Protein AF-A0A2H0HSU8-F1 (afdb_monomer_lite)

pLDDT: mean 84.28, std 11.68, range [56.97, 97.94]

Sequence (97 aa):
MDHSHKRAGRRFARGFTLVELMVVVAIVAILAGIALPSYQDSVRKSRRAQAKADLVEIAQGLERFHSVNNSYVDYALPFKISPRVGGATQYNLAAAN

Radius of gyration: 31.33 Å; chains: 1; bounding box: 92×32×68 Å

Foldseek 3Di:
DDDDDDPDDDDPPDDDDPVVVVVVVVVVVVVCVVVVVVVVVVVVVVQVVQVVVLVVVQVVQQVVVCVPPVDSPPDDRPDQFTPPDDDDGDDGDDDDD

Secondary structure (DSSP, 8-state):
-------------PPPPHHHHHHHHHHHHHHHHHHHHHHHHHHHHHHHHHHHHHHHHHHHHHHHHHHHHS--TT---S-SEESSSSSS--EE-----

Structure (mmCIF, N/CA/C/O backbone):
data_AF-A0A2H0HSU8-F1
#
_entry.id   AF-A0A2H0HSU8-F1
#
loop_
_atom_site.group_PDB
_atom_site.id
_atom_site.type_symbol
_atom_site.label_atom_id
_atom_site.label_alt_id
_atom_site.label_comp_id
_atom_site.label_asym_id
_atom_site.label_entity_id
_atom_site.label_seq_id
_atom_site.pdbx_PDB_ins_code
_atom_site.Cartn_x
_atom_site.Cartn_y
_atom_site.Cartn_z
_atom_site.occupancy
_atom_site.B_iso_or_equiv
_atom_site.auth_seq_id
_atom_site.auth_comp_id
_atom_site.auth_asym_id
_atom_site.auth_atom_id
_atom_site.pdbx_PDB_model_num
ATOM 1 N N . MET A 1 1 ? -66.497 23.360 36.043 1.00 57.84 1 MET A N 1
ATOM 2 C CA . MET A 1 1 ? -65.650 23.288 34.835 1.00 57.84 1 MET A CA 1
ATOM 3 C C . MET A 1 1 ? -64.324 22.693 35.277 1.00 57.84 1 MET A C 1
ATOM 5 O O . MET A 1 1 ? -63.612 23.343 36.026 1.00 57.84 1 MET A O 1
ATOM 9 N N . ASP A 1 2 ? -64.097 21.416 34.969 1.00 64.62 2 ASP A N 1
ATOM 10 C CA . ASP A 1 2 ? -62.949 20.624 35.432 1.00 64.62 2 ASP A CA 1
ATOM 11 C C . ASP A 1 2 ? -61.739 20.824 34.503 1.00 64.62 2 ASP A C 1
ATOM 13 O O . ASP A 1 2 ? -61.848 20.697 33.281 1.00 64.62 2 ASP A O 1
ATOM 17 N N . HIS A 1 3 ? -60.590 21.163 35.087 1.00 60.44 3 HIS A N 1
ATOM 18 C CA . HIS A 1 3 ? -59.319 21.306 34.389 1.00 60.44 3 HIS A CA 1
ATOM 19 C C . HIS A 1 3 ? -58.553 19.978 34.450 1.00 60.44 3 HIS A C 1
ATOM 21 O O . HIS A 1 3 ? -57.778 19.711 35.365 1.00 60.44 3 HIS A O 1
ATOM 27 N N . SER A 1 4 ? -58.740 19.153 33.418 1.00 70.25 4 SER A N 1
ATOM 28 C CA . SER A 1 4 ? -57.985 17.916 33.196 1.00 70.25 4 SER A CA 1
ATOM 29 C C . SER A 1 4 ? -56.480 18.196 33.042 1.00 70.25 4 SER A C 1
ATOM 31 O O . SER A 1 4 ? -55.998 18.560 31.963 1.00 70.25 4 SER A O 1
ATOM 33 N N . HIS A 1 5 ? -55.713 17.949 34.104 1.00 63.50 5 HIS A N 1
ATOM 34 C CA . HIS A 1 5 ? -54.252 17.961 34.085 1.00 63.50 5 HIS A CA 1
ATOM 35 C C . HIS A 1 5 ? -53.700 16.798 33.249 1.00 63.50 5 HIS A C 1
ATOM 37 O O . HIS A 1 5 ? -53.630 15.649 33.688 1.00 63.50 5 HIS A O 1
ATOM 43 N N . LYS A 1 6 ? -53.248 17.109 32.031 1.00 67.50 6 LYS A N 1
ATOM 44 C CA . LYS A 1 6 ? -52.482 16.187 31.185 1.00 67.50 6 LYS A CA 1
ATOM 45 C C . LYS A 1 6 ? -51.126 15.922 31.844 1.00 67.50 6 LYS A C 1
ATOM 47 O O . LYS A 1 6 ? -50.265 16.800 31.876 1.00 67.50 6 LYS A O 1
ATOM 52 N N . ARG A 1 7 ? -50.917 14.715 32.378 1.00 68.12 7 ARG A N 1
ATOM 53 C CA . ARG A 1 7 ? -49.604 14.291 32.887 1.00 68.12 7 ARG A CA 1
ATOM 54 C C . ARG A 1 7 ? -48.662 14.083 31.702 1.00 68.12 7 ARG A C 1
ATOM 56 O O . ARG A 1 7 ? -48.783 13.107 30.969 1.00 68.12 7 ARG A O 1
ATOM 63 N N . ALA A 1 8 ? -47.740 15.021 31.506 1.00 66.50 8 ALA A N 1
ATOM 64 C CA . ALA A 1 8 ? -46.661 14.890 30.539 1.00 66.50 8 ALA A CA 1
ATOM 65 C C . ALA A 1 8 ? -45.777 13.692 30.926 1.00 66.50 8 ALA A C 1
ATOM 67 O O . ALA A 1 8 ? -45.117 13.701 31.966 1.00 66.50 8 ALA A O 1
ATOM 68 N N . GLY A 1 9 ? -45.796 12.641 30.103 1.00 66.00 9 GLY A N 1
ATOM 69 C CA . GLY A 1 9 ? -44.929 11.479 30.259 1.00 66.00 9 GLY A CA 1
ATOM 70 C C . GLY A 1 9 ? -43.466 11.910 30.209 1.00 66.00 9 GLY A C 1
ATOM 71 O O . GLY A 1 9 ? -42.997 12.451 29.207 1.00 66.00 9 GLY A O 1
ATOM 72 N N . ARG A 1 10 ? -42.746 11.698 31.311 1.00 69.94 10 ARG A N 1
ATOM 73 C CA . ARG A 1 10 ? -41.331 12.039 31.436 1.00 69.94 10 ARG A CA 1
ATOM 74 C C . ARG A 1 10 ? -40.534 11.148 30.484 1.00 69.94 10 ARG A C 1
ATOM 76 O O . ARG A 1 10 ? -40.386 9.953 30.726 1.00 69.94 10 ARG A O 1
ATOM 83 N N . ARG A 1 11 ? -40.039 11.718 29.384 1.00 69.50 11 ARG A N 1
ATOM 84 C CA . ARG A 1 11 ? -39.061 11.043 28.524 1.00 69.50 11 ARG A CA 1
ATOM 85 C C . ARG A 1 11 ? -37.803 10.820 29.361 1.00 69.50 11 ARG A C 1
ATOM 87 O O . ARG A 1 11 ? -37.148 11.781 29.758 1.00 69.50 11 ARG A O 1
ATOM 94 N N . PHE A 1 12 ? -37.494 9.563 29.663 1.00 63.09 12 PHE A N 1
ATOM 95 C CA . PHE A 1 12 ? -36.213 9.189 30.247 1.00 63.09 12 PHE A CA 1
ATOM 96 C C . PHE A 1 12 ? -35.127 9.444 29.201 1.00 63.09 12 PHE A C 1
ATOM 98 O O . PHE A 1 12 ? -34.919 8.628 28.306 1.00 63.09 12 PHE A O 1
ATOM 105 N N . ALA A 1 13 ? -34.443 10.581 29.302 1.00 67.00 13 ALA A N 1
ATOM 106 C CA . ALA A 1 13 ? -33.135 10.733 28.687 1.00 67.00 13 ALA A CA 1
ATOM 107 C C . ALA A 1 13 ? -32.188 9.771 29.422 1.00 67.00 13 ALA A C 1
ATOM 109 O O . ALA A 1 13 ? -31.748 10.049 30.537 1.00 67.00 13 ALA A O 1
ATOM 110 N N . ARG A 1 14 ? -31.979 8.580 28.855 1.00 71.56 14 ARG A N 1
ATOM 111 C CA . ARG A 1 14 ? -31.024 7.597 29.373 1.00 71.56 14 ARG A CA 1
ATOM 112 C C . ARG A 1 14 ? -29.616 8.076 29.014 1.00 71.56 14 ARG A C 1
ATOM 114 O O . ARG A 1 14 ? -29.335 8.310 27.843 1.00 71.56 14 ARG A O 1
ATOM 121 N N . GLY A 1 15 ? -28.773 8.272 30.026 1.00 76.19 15 GLY A N 1
ATOM 122 C CA . GLY A 1 15 ? -27.347 8.539 29.845 1.00 76.19 15 GLY A CA 1
ATOM 123 C C . GLY A 1 15 ? -26.593 7.274 29.427 1.00 76.19 15 GLY A C 1
ATOM 124 O O . GLY A 1 15 ? -27.039 6.164 29.707 1.00 76.19 15 GLY A O 1
ATOM 125 N N . PHE A 1 16 ? -25.462 7.461 28.754 1.00 80.94 16 PHE A N 1
ATOM 126 C CA . PHE A 1 16 ? -24.566 6.392 28.317 1.00 80.94 16 PHE A CA 1
ATOM 127 C C . PHE A 1 16 ? -23.836 5.764 29.512 1.00 80.94 16 PHE A C 1
ATOM 129 O O . PHE A 1 16 ? -23.376 6.478 30.406 1.00 80.94 16 PHE A O 1
ATOM 136 N N . THR A 1 17 ? -23.736 4.435 29.544 1.00 90.94 17 THR A N 1
ATOM 137 C CA . THR A 1 17 ? -23.086 3.721 30.655 1.00 90.94 17 THR A CA 1
ATOM 138 C C . THR A 1 17 ? -21.607 3.449 30.371 1.00 90.94 17 THR A C 1
ATOM 140 O O . THR A 1 17 ? -21.200 3.244 29.230 1.00 90.94 17 THR A O 1
ATOM 143 N N . LEU A 1 18 ? -20.778 3.376 31.420 1.00 92.19 18 LEU A N 1
ATOM 144 C CA . LEU A 1 18 ? -19.374 2.957 31.277 1.00 92.19 18 LEU A CA 1
ATOM 145 C C . LEU A 1 18 ? -19.250 1.526 30.732 1.00 92.19 18 LEU A C 1
ATOM 147 O O . LEU A 1 18 ? -18.309 1.219 30.004 1.00 92.19 18 LEU A O 1
ATOM 151 N N . VAL A 1 19 ? -20.217 0.665 31.057 1.00 93.19 19 VAL A N 1
ATOM 152 C CA . VAL A 1 19 ? -20.257 -0.724 30.588 1.00 93.19 19 VAL A CA 1
ATOM 153 C C . VAL A 1 19 ? -20.498 -0.790 29.078 1.00 93.19 19 VAL A C 1
ATOM 155 O O . VAL A 1 19 ? -19.811 -1.553 28.403 1.00 93.19 19 VAL A O 1
ATOM 158 N N . GLU A 1 20 ? -21.390 0.041 28.522 1.00 92.44 20 GLU A N 1
ATOM 159 C CA . GLU A 1 20 ? -21.557 0.147 27.063 1.00 92.44 20 GLU A CA 1
ATOM 160 C C . GLU A 1 20 ? -20.252 0.549 26.375 1.00 92.44 20 GLU A C 1
ATOM 162 O O . GLU A 1 20 ? -19.871 -0.073 25.384 1.00 92.44 20 GLU A O 1
ATOM 167 N N . LEU A 1 21 ? -19.523 1.531 26.921 1.00 93.62 21 LEU A N 1
ATOM 168 C CA . LEU A 1 21 ? -18.229 1.941 26.365 1.00 93.62 21 LEU A CA 1
ATOM 169 C C . LEU A 1 21 ? -17.229 0.781 26.370 1.00 93.62 21 LEU A C 1
ATOM 171 O O . LEU A 1 21 ? -16.582 0.520 25.356 1.00 93.62 21 LEU A O 1
ATOM 175 N N . MET A 1 22 ? -17.110 0.076 27.498 1.00 96.19 22 MET A N 1
ATOM 176 C CA . MET A 1 22 ? -16.156 -1.026 27.655 1.00 96.19 22 MET A CA 1
ATOM 177 C C . MET A 1 22 ? -16.388 -2.125 26.616 1.00 96.19 22 MET A C 1
ATOM 179 O O . MET A 1 22 ? -15.431 -2.595 26.001 1.00 96.19 22 MET A O 1
ATOM 183 N N . VAL A 1 23 ? -17.649 -2.494 26.372 1.00 95.75 23 VAL A N 1
ATOM 184 C CA . VAL A 1 23 ? -17.992 -3.501 25.359 1.00 95.75 23 VAL A CA 1
ATOM 185 C C . VAL A 1 23 ? -17.653 -3.001 23.952 1.00 95.75 23 VAL A C 1
ATOM 187 O O . VAL A 1 23 ? -17.065 -3.743 23.168 1.00 95.75 23 VAL A O 1
ATOM 190 N N . VAL A 1 24 ? -17.947 -1.737 23.633 1.00 96.50 24 VAL A N 1
ATOM 191 C CA . VAL A 1 24 ? -17.617 -1.151 22.322 1.00 96.50 24 VAL A CA 1
ATOM 192 C C . VAL A 1 24 ? -16.108 -1.157 22.074 1.00 96.50 24 VAL A C 1
ATOM 194 O O . VAL A 1 24 ? -15.661 -1.603 21.018 1.00 96.50 24 VAL A O 1
ATOM 197 N N . VAL A 1 25 ? -15.305 -0.720 23.047 1.00 96.88 25 VAL A N 1
ATOM 198 C CA . VAL A 1 25 ? -13.840 -0.704 22.912 1.00 96.88 25 VAL A CA 1
ATOM 199 C C . VAL A 1 25 ? -13.276 -2.120 22.812 1.00 96.88 25 VAL A C 1
ATOM 201 O O . VAL A 1 25 ? -12.369 -2.346 22.013 1.00 96.88 25 VAL A O 1
ATOM 204 N N . ALA A 1 26 ? -13.837 -3.087 23.545 1.00 97.31 26 ALA A N 1
ATOM 205 C CA . ALA A 1 26 ? -13.441 -4.488 23.428 1.00 97.31 26 ALA A CA 1
ATOM 206 C C . ALA A 1 26 ? -13.662 -5.026 22.002 1.00 97.31 26 ALA A C 1
ATOM 208 O O . ALA A 1 26 ? -12.765 -5.649 21.434 1.00 97.31 26 ALA A O 1
ATOM 209 N N . ILE A 1 27 ? -14.810 -4.728 21.384 1.00 97.62 27 ILE A N 1
ATOM 210 C CA . ILE A 1 27 ? -15.096 -5.122 19.995 1.00 97.62 27 ILE A CA 1
ATOM 211 C C . ILE A 1 27 ? -14.118 -4.443 19.026 1.00 97.62 27 ILE A C 1
ATOM 213 O O . ILE A 1 27 ? -13.540 -5.111 18.168 1.00 97.62 27 ILE A O 1
ATOM 217 N N . VAL A 1 28 ? -13.883 -3.135 19.176 1.00 97.81 28 VAL A N 1
ATOM 218 C CA . VAL A 1 28 ? -12.938 -2.392 18.324 1.00 97.81 28 VAL A CA 1
ATOM 219 C C . VAL A 1 28 ? -11.519 -2.950 18.448 1.00 97.81 28 VAL A C 1
ATOM 221 O O . VAL A 1 28 ? -10.844 -3.093 17.432 1.00 97.81 28 VAL A O 1
ATOM 224 N N . ALA A 1 29 ? -11.074 -3.321 19.651 1.00 97.69 29 ALA A N 1
ATOM 225 C CA . ALA A 1 29 ? -9.754 -3.909 19.870 1.00 97.69 29 ALA A CA 1
ATOM 226 C C . ALA A 1 29 ? -9.592 -5.261 19.152 1.00 97.69 29 ALA A C 1
ATOM 228 O O . ALA A 1 29 ? -8.570 -5.493 18.505 1.00 97.69 29 ALA A O 1
ATOM 229 N N . ILE A 1 30 ? -10.616 -6.122 19.201 1.00 97.31 30 ILE A N 1
ATOM 230 C CA . ILE A 1 30 ? -10.624 -7.408 18.484 1.00 97.31 30 ILE A CA 1
ATOM 231 C C . ILE A 1 30 ? -10.541 -7.175 16.971 1.00 97.31 30 ILE A C 1
ATOM 233 O O . ILE A 1 30 ? -9.708 -7.778 16.292 1.00 97.31 30 ILE A O 1
ATOM 237 N N . LEU A 1 31 ? -11.366 -6.265 16.440 1.00 97.94 31 LEU A N 1
ATOM 238 C CA . LEU A 1 31 ? -11.359 -5.932 15.015 1.00 97.94 31 LEU A CA 1
ATOM 239 C C . LEU A 1 31 ? -10.016 -5.337 14.582 1.00 97.94 31 LEU A C 1
ATOM 241 O O . LEU A 1 31 ? -9.474 -5.746 13.557 1.00 97.94 31 LEU A O 1
ATOM 245 N N . ALA A 1 32 ? -9.450 -4.416 15.365 1.00 97.00 32 ALA A N 1
ATOM 246 C CA . ALA A 1 32 ? -8.165 -3.787 15.078 1.00 97.00 32 ALA A CA 1
ATOM 247 C C . ALA A 1 32 ? -7.017 -4.809 15.032 1.00 97.00 32 ALA A C 1
ATOM 249 O O . ALA A 1 32 ? -6.154 -4.708 14.158 1.00 97.00 32 ALA A O 1
ATOM 250 N N . GLY A 1 33 ? -7.043 -5.819 15.910 1.00 96.81 33 GLY A N 1
ATOM 251 C CA . GLY A 1 33 ? -6.056 -6.901 15.934 1.00 96.81 33 GLY A CA 1
ATOM 252 C C . GLY A 1 33 ? -5.976 -7.694 14.624 1.00 96.81 33 GLY A C 1
ATOM 253 O O . GLY A 1 33 ? -4.892 -8.123 14.239 1.00 96.81 33 GLY A O 1
ATOM 254 N N . ILE A 1 34 ? -7.092 -7.835 13.902 1.00 96.25 34 ILE A N 1
ATOM 255 C CA . ILE A 1 34 ? -7.150 -8.537 12.607 1.00 96.25 34 ILE A CA 1
ATOM 256 C C . ILE A 1 34 ? -6.987 -7.553 11.439 1.00 96.25 34 ILE A C 1
ATOM 258 O O . ILE A 1 34 ? -6.299 -7.836 10.455 1.00 96.25 34 ILE A O 1
ATOM 262 N N . ALA A 1 35 ? -7.609 -6.378 11.538 1.00 95.75 35 ALA A N 1
ATOM 263 C CA . ALA A 1 35 ? -7.641 -5.390 10.470 1.00 95.75 35 ALA A CA 1
ATOM 264 C C . ALA A 1 35 ? -6.259 -4.789 10.191 1.00 95.75 35 ALA A C 1
ATOM 266 O O . ALA A 1 35 ? -5.900 -4.610 9.028 1.00 95.75 35 ALA A O 1
ATOM 267 N N . LEU A 1 36 ? -5.465 -4.509 11.229 1.00 94.50 36 LEU A N 1
ATOM 268 C CA . LEU A 1 36 ? -4.151 -3.893 11.066 1.00 94.50 36 LEU A CA 1
ATOM 269 C C . LEU A 1 36 ? -3.160 -4.765 10.268 1.00 94.50 36 LEU A C 1
ATOM 271 O O . LEU A 1 36 ? -2.634 -4.261 9.271 1.00 94.50 36 LEU A O 1
ATOM 275 N N . PRO A 1 37 ? -2.896 -6.040 10.625 1.00 94.56 37 PRO A N 1
ATOM 276 C CA . PRO A 1 37 ? -1.992 -6.880 9.835 1.00 94.56 37 PRO A CA 1
ATOM 277 C C . PRO A 1 37 ? -2.516 -7.103 8.408 1.00 94.56 37 PRO A C 1
ATOM 279 O O . PRO A 1 37 ? -1.756 -6.955 7.451 1.00 94.56 37 PRO A O 1
ATOM 282 N N . SER A 1 38 ? -3.823 -7.338 8.243 1.00 95.69 38 SER A N 1
ATOM 283 C CA . SER A 1 38 ? -4.467 -7.483 6.927 1.00 95.69 38 SER A CA 1
ATOM 284 C C . SER A 1 38 ? -4.278 -6.248 6.033 1.00 95.69 38 SER A C 1
ATOM 286 O O . SER A 1 38 ? -3.934 -6.352 4.849 1.00 95.69 38 SER A O 1
ATOM 288 N N . TYR A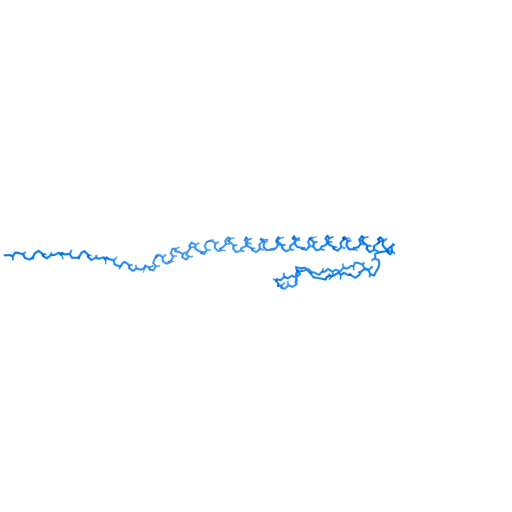 1 39 ? -4.447 -5.053 6.602 1.00 93.56 39 TYR A N 1
ATOM 289 C CA . TYR A 1 39 ? -4.229 -3.799 5.892 1.00 93.56 39 TYR A CA 1
ATOM 290 C C . TYR A 1 39 ? -2.762 -3.632 5.482 1.00 93.56 39 TYR A C 1
ATOM 292 O O . TYR A 1 39 ? -2.474 -3.299 4.331 1.00 93.56 39 TYR A O 1
ATOM 300 N N . GLN A 1 40 ? -1.821 -3.923 6.386 1.00 92.00 40 GLN A N 1
ATOM 301 C CA . GLN A 1 40 ? -0.391 -3.873 6.073 1.00 92.00 40 GLN A CA 1
ATOM 302 C C . GLN A 1 40 ? -0.025 -4.823 4.926 1.00 92.00 40 GLN A C 1
ATOM 304 O O . GLN A 1 40 ? 0.707 -4.430 4.016 1.00 92.00 40 GLN A O 1
ATOM 309 N N . ASP A 1 41 ? -0.559 -6.043 4.919 1.00 91.88 41 ASP A N 1
ATOM 310 C CA . ASP A 1 41 ? -0.326 -7.007 3.843 1.00 91.88 41 ASP A CA 1
ATOM 311 C C . ASP A 1 41 ? -0.931 -6.566 2.513 1.00 91.88 41 ASP A C 1
ATOM 313 O O . ASP A 1 41 ? -0.287 -6.690 1.466 1.00 91.88 41 ASP A O 1
ATOM 317 N N . SER A 1 42 ? -2.125 -5.978 2.550 1.00 91.94 42 SER A N 1
ATOM 318 C CA . SER A 1 42 ? -2.777 -5.401 1.372 1.00 91.94 42 SER A CA 1
ATOM 319 C C . SER A 1 42 ? -1.935 -4.276 0.767 1.00 91.94 42 SER A C 1
ATOM 321 O O . SER A 1 42 ? -1.679 -4.264 -0.440 1.00 91.94 42 SER A O 1
ATOM 323 N N . VAL A 1 43 ? -1.405 -3.383 1.607 1.00 90.25 4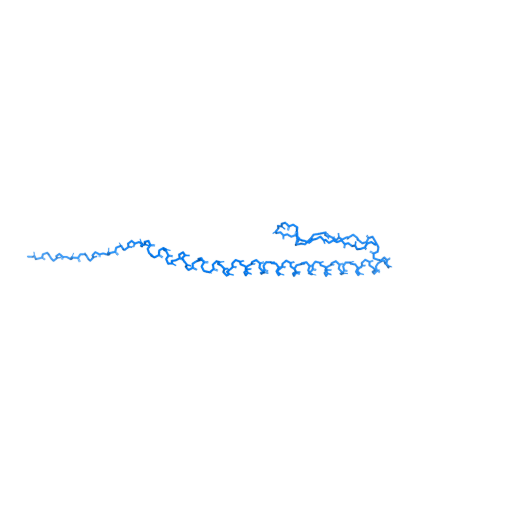3 VAL A N 1
ATOM 324 C CA . VAL A 1 43 ? -0.494 -2.314 1.180 1.00 90.25 43 VAL A CA 1
ATOM 325 C C . VAL A 1 43 ? 0.800 -2.896 0.604 1.00 90.25 43 VAL A C 1
ATOM 327 O O . VAL A 1 43 ? 1.213 -2.499 -0.485 1.00 90.25 43 VAL A O 1
ATOM 330 N N . ARG A 1 44 ? 1.430 -3.880 1.262 1.00 88.81 44 ARG A N 1
ATOM 331 C CA . ARG A 1 44 ? 2.634 -4.558 0.737 1.00 88.81 44 ARG A CA 1
ATOM 332 C C . ARG A 1 44 ? 2.367 -5.207 -0.624 1.00 88.81 44 ARG A C 1
ATOM 334 O O . ARG A 1 44 ? 3.191 -5.085 -1.529 1.00 88.81 44 ARG A O 1
ATOM 341 N N . LYS A 1 45 ? 1.219 -5.870 -0.794 1.00 90.06 45 LYS A N 1
ATOM 342 C CA . LYS A 1 45 ? 0.807 -6.482 -2.066 1.00 90.06 45 LYS A CA 1
ATOM 343 C C . LYS A 1 45 ? 0.629 -5.430 -3.159 1.00 90.06 45 LYS A C 1
ATOM 345 O O . LYS A 1 45 ? 1.160 -5.616 -4.250 1.00 90.06 45 LYS A O 1
ATOM 350 N N . SER A 1 46 ? -0.046 -4.322 -2.853 1.00 89.38 46 SER A N 1
ATOM 351 C CA . SER A 1 46 ? -0.213 -3.201 -3.785 1.00 89.38 46 SER A CA 1
ATOM 352 C C . SER A 1 46 ? 1.133 -2.617 -4.216 1.00 89.38 46 SER A C 1
ATOM 354 O O . SER A 1 46 ? 1.353 -2.380 -5.399 1.00 89.38 46 SER A O 1
ATOM 356 N N . ARG A 1 47 ? 2.073 -2.445 -3.278 1.00 87.19 47 ARG A N 1
ATOM 357 C CA . ARG A 1 47 ? 3.422 -1.936 -3.571 1.00 87.19 47 ARG A CA 1
ATOM 358 C C . ARG A 1 47 ? 4.213 -2.876 -4.481 1.00 87.19 47 A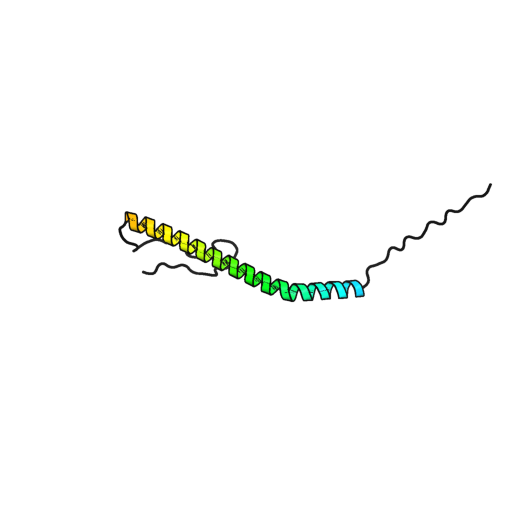RG A C 1
ATOM 360 O O . ARG A 1 47 ? 4.843 -2.412 -5.422 1.00 87.19 47 ARG A O 1
ATOM 367 N N . ARG A 1 48 ? 4.144 -4.193 -4.251 1.00 88.38 48 ARG A N 1
ATOM 368 C CA . ARG A 1 48 ? 4.769 -5.186 -5.145 1.00 88.38 48 ARG A CA 1
ATOM 369 C C . ARG A 1 48 ? 4.148 -5.182 -6.540 1.00 88.38 48 ARG A C 1
ATOM 371 O O . ARG A 1 48 ? 4.868 -5.314 -7.523 1.00 88.38 48 ARG A O 1
ATOM 378 N N . ALA A 1 49 ? 2.827 -5.029 -6.631 1.00 89.69 49 ALA A N 1
ATOM 379 C CA . ALA A 1 49 ? 2.144 -4.918 -7.915 1.00 89.69 49 ALA A CA 1
ATOM 380 C C . ALA A 1 49 ? 2.603 -3.670 -8.686 1.00 89.69 49 ALA A C 1
ATOM 382 O O . ALA A 1 49 ? 2.887 -3.772 -9.877 1.00 89.69 49 ALA A O 1
ATOM 383 N N . GLN A 1 50 ? 2.768 -2.538 -7.993 1.00 88.94 50 GLN A N 1
ATOM 384 C CA . GLN A 1 50 ? 3.309 -1.316 -8.587 1.00 88.94 50 GLN A CA 1
ATOM 385 C C . GLN A 1 50 ? 4.746 -1.512 -9.081 1.00 88.94 50 GLN A C 1
ATOM 387 O O . GLN A 1 50 ? 5.025 -1.224 -10.236 1.00 88.94 50 GLN A O 1
ATOM 392 N N . ALA A 1 51 ? 5.633 -2.080 -8.259 1.00 88.38 51 ALA A N 1
ATOM 393 C CA . ALA A 1 51 ? 7.012 -2.359 -8.667 1.00 88.38 51 ALA A CA 1
ATOM 394 C C . ALA A 1 51 ? 7.082 -3.279 -9.896 1.00 88.38 51 ALA A C 1
ATOM 396 O O . ALA A 1 51 ? 7.906 -3.076 -10.782 1.00 88.38 51 ALA A O 1
ATOM 397 N N . LYS A 1 52 ? 6.179 -4.262 -9.998 1.00 89.56 52 LYS A N 1
ATOM 398 C CA . LYS A 1 52 ? 6.069 -5.104 -11.194 1.00 89.56 52 LYS A CA 1
ATOM 399 C C . LYS A 1 52 ? 5.634 -4.301 -12.425 1.00 89.56 52 LYS A C 1
ATOM 401 O O . LYS A 1 52 ? 6.205 -4.498 -13.491 1.00 89.56 52 LYS A O 1
ATOM 406 N N . ALA A 1 53 ? 4.640 -3.424 -12.295 1.00 91.19 53 ALA A N 1
ATOM 407 C CA . ALA A 1 53 ? 4.194 -2.568 -13.396 1.00 91.19 53 ALA A CA 1
ATOM 408 C C . ALA A 1 53 ? 5.310 -1.614 -13.857 1.00 91.19 53 ALA A C 1
ATOM 410 O O . ALA A 1 53 ? 5.552 -1.470 -15.051 1.00 91.19 53 ALA A O 1
ATOM 411 N N . ASP A 1 54 ? 6.037 -1.043 -12.900 1.00 90.94 54 ASP A N 1
ATOM 412 C CA . ASP A 1 54 ? 7.194 -0.183 -13.129 1.00 90.94 54 ASP A CA 1
ATOM 413 C C . ASP A 1 54 ? 8.303 -0.917 -13.912 1.00 90.94 54 ASP A C 1
ATOM 415 O O . ASP A 1 54 ? 8.853 -0.382 -14.872 1.00 90.94 54 ASP A O 1
ATOM 419 N N . LEU A 1 55 ? 8.592 -2.175 -13.561 1.00 89.62 55 LEU A N 1
ATOM 420 C CA . LEU A 1 55 ? 9.554 -3.007 -14.295 1.00 89.62 55 LEU A CA 1
ATOM 421 C C . LEU A 1 55 ? 9.105 -3.317 -15.729 1.00 89.62 55 LEU A C 1
ATOM 423 O O . LEU A 1 55 ? 9.939 -3.354 -16.630 1.00 89.62 55 LEU A O 1
ATOM 427 N N . VAL A 1 56 ? 7.806 -3.528 -15.956 1.00 93.62 56 VAL A N 1
ATOM 428 C CA . VAL A 1 56 ? 7.265 -3.755 -17.307 1.00 93.62 56 VAL A CA 1
ATOM 429 C C . VAL A 1 56 ? 7.420 -2.506 -18.176 1.00 93.62 56 VAL A C 1
ATOM 431 O O . VAL A 1 56 ? 7.798 -2.620 -19.338 1.00 93.62 56 VAL A O 1
ATOM 434 N N . GLU A 1 57 ? 7.197 -1.315 -17.618 1.00 92.81 57 GLU A N 1
ATOM 435 C CA . GLU A 1 57 ? 7.427 -0.051 -18.329 1.00 92.81 57 GLU A CA 1
ATOM 436 C C . GLU A 1 57 ? 8.903 0.124 -18.718 1.00 92.81 57 GLU A C 1
ATOM 438 O O . GLU A 1 57 ? 9.208 0.483 -19.856 1.00 92.81 57 GLU A O 1
ATOM 443 N N . ILE A 1 58 ? 9.826 -0.198 -17.805 1.00 91.31 58 ILE A N 1
ATOM 444 C CA . ILE A 1 58 ? 11.267 -0.185 -18.094 1.00 91.31 58 ILE A CA 1
ATOM 445 C C . ILE A 1 58 ? 11.609 -1.181 -19.209 1.00 91.31 58 ILE A C 1
ATOM 447 O O . ILE A 1 58 ? 12.350 -0.827 -20.123 1.00 91.31 58 ILE A O 1
ATOM 451 N N . ALA A 1 59 ? 11.058 -2.399 -19.177 1.00 91.06 59 ALA A N 1
ATOM 452 C CA . ALA A 1 59 ? 11.293 -3.408 -20.211 1.00 91.06 59 ALA A CA 1
ATOM 453 C C . ALA A 1 59 ? 10.846 -2.926 -21.603 1.00 91.06 59 ALA A C 1
ATOM 455 O O . ALA A 1 59 ? 11.598 -3.039 -22.567 1.00 91.06 59 ALA A O 1
ATOM 456 N N . GLN A 1 60 ? 9.674 -2.294 -21.701 1.00 94.38 60 GLN A N 1
ATOM 457 C CA . GLN A 1 60 ? 9.197 -1.695 -22.953 1.00 94.38 60 GLN A CA 1
ATOM 458 C C . GLN A 1 60 ? 10.107 -0.556 -23.440 1.00 94.38 60 GLN A C 1
ATOM 460 O O . GLN A 1 60 ? 10.349 -0.403 -24.640 1.00 94.38 60 GLN A O 1
ATOM 465 N N . GLY A 1 61 ? 10.621 0.258 -22.515 1.00 91.31 61 GLY A N 1
ATOM 466 C CA . GLY A 1 61 ? 11.581 1.313 -22.826 1.00 91.31 61 GLY A CA 1
ATOM 467 C C . GLY A 1 61 ? 12.913 0.766 -23.346 1.00 91.31 61 GLY A C 1
ATOM 468 O O . GLY A 1 61 ? 13.439 1.282 -24.334 1.00 91.31 61 GLY A O 1
ATOM 469 N N . LEU A 1 62 ? 13.408 -0.313 -22.738 1.00 90.12 62 LEU A N 1
ATOM 470 C CA . LEU A 1 62 ? 14.595 -1.045 -23.183 1.00 90.12 62 LEU A CA 1
ATOM 471 C C . LEU A 1 62 ? 14.407 -1.625 -24.590 1.00 90.12 62 LEU A C 1
ATOM 473 O O . LEU A 1 62 ? 15.285 -1.465 -25.431 1.00 90.12 62 LEU A O 1
ATOM 477 N N . GLU A 1 63 ? 13.265 -2.250 -24.884 1.00 92.62 63 GLU A N 1
ATOM 478 C CA . GLU A 1 63 ? 12.963 -2.790 -26.220 1.00 92.62 63 GLU A CA 1
ATOM 479 C C . GLU A 1 63 ? 12.959 -1.701 -27.303 1.00 92.62 63 GLU A C 1
ATOM 481 O O . GLU A 1 63 ? 13.527 -1.885 -28.386 1.00 92.62 63 GLU A O 1
ATOM 486 N N . ARG A 1 64 ? 12.377 -0.530 -27.008 1.00 91.50 64 ARG A N 1
ATOM 487 C CA . ARG A 1 64 ? 12.436 0.630 -27.913 1.00 91.50 64 ARG A CA 1
ATOM 488 C C . ARG A 1 64 ? 13.862 1.126 -28.105 1.00 91.50 64 ARG A C 1
ATOM 490 O O . ARG A 1 64 ? 14.251 1.413 -29.233 1.00 91.50 64 ARG A O 1
ATOM 497 N N . PHE A 1 65 ? 14.636 1.217 -27.026 1.00 90.81 65 PHE A N 1
ATOM 498 C CA . PHE A 1 65 ? 16.023 1.664 -27.094 1.00 90.81 65 PHE A CA 1
ATOM 499 C C . PHE A 1 65 ? 16.880 0.706 -27.925 1.00 90.81 65 PHE A C 1
ATOM 501 O O . PHE A 1 65 ? 17.612 1.157 -28.803 1.00 90.81 65 PHE A O 1
ATOM 508 N N . HIS A 1 66 ? 16.719 -0.602 -27.732 1.00 92.19 66 HIS A N 1
ATOM 509 C CA . HIS A 1 66 ? 17.405 -1.621 -28.517 1.00 92.19 66 HIS A CA 1
ATOM 510 C C . HIS A 1 66 ? 17.007 -1.590 -29.994 1.00 92.19 66 HIS A C 1
ATOM 512 O O . HIS A 1 66 ? 17.862 -1.735 -30.858 1.00 92.19 66 HIS A O 1
ATOM 518 N N . SER A 1 67 ? 15.736 -1.329 -30.307 1.00 93.94 67 SER A N 1
ATOM 519 C CA . SER A 1 67 ? 15.281 -1.214 -31.701 1.00 93.94 67 SER A CA 1
ATOM 520 C C . SER A 1 67 ? 15.976 -0.081 -32.469 1.00 93.94 67 SER A C 1
ATOM 522 O O . SER A 1 67 ? 16.123 -0.168 -33.684 1.00 93.94 67 SER A O 1
ATOM 524 N N . VAL A 1 68 ? 16.404 0.979 -31.773 1.00 92.12 68 VAL A N 1
ATOM 525 C CA . VAL A 1 68 ? 17.076 2.144 -32.374 1.00 92.12 68 VAL A CA 1
ATOM 526 C C . VAL A 1 68 ? 18.600 2.025 -32.308 1.00 92.12 68 VAL A C 1
ATOM 528 O O . VAL A 1 68 ? 19.284 2.376 -33.264 1.00 92.12 68 VAL A O 1
ATOM 531 N N . ASN A 1 69 ? 19.137 1.533 -31.192 1.00 89.69 69 ASN A N 1
ATOM 532 C CA . ASN A 1 69 ? 20.574 1.559 -30.900 1.00 89.69 69 ASN A CA 1
ATOM 533 C C . ASN A 1 69 ? 21.254 0.189 -31.057 1.00 89.69 69 ASN A C 1
ATOM 535 O O . ASN A 1 69 ? 22.466 0.091 -30.888 1.00 89.69 69 ASN A O 1
ATOM 539 N N . ASN A 1 70 ? 20.487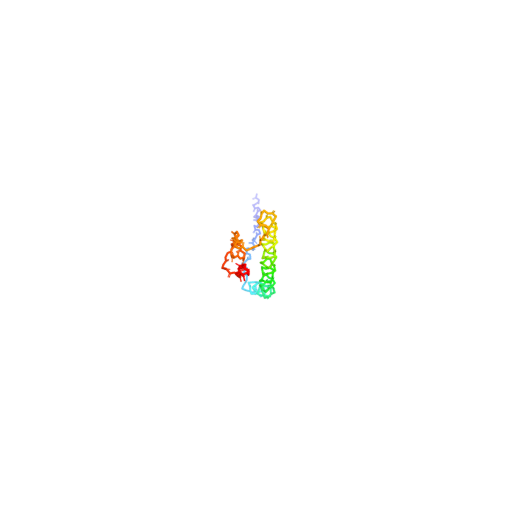 -0.872 -31.346 1.00 90.94 70 ASN A N 1
ATOM 540 C CA . ASN A 1 70 ? 20.938 -2.269 -31.422 1.00 90.94 70 ASN A CA 1
ATOM 541 C C . ASN A 1 70 ? 21.762 -2.712 -30.195 1.00 90.94 70 ASN A C 1
ATOM 543 O O . ASN A 1 70 ? 22.681 -3.524 -30.282 1.00 90.94 70 ASN A O 1
ATOM 547 N N . SER A 1 71 ? 21.472 -2.097 -29.052 1.00 87.31 71 SER A N 1
ATOM 548 C CA . SER A 1 71 ? 22.208 -2.225 -27.804 1.00 87.31 71 SER A CA 1
ATOM 549 C C . SER A 1 71 ? 21.298 -1.806 -26.654 1.00 87.31 71 SER A C 1
ATOM 551 O O . SER A 1 71 ? 20.424 -0.961 -26.838 1.00 87.31 71 SER A O 1
ATOM 553 N N . TYR A 1 72 ? 21.498 -2.396 -25.477 1.00 85.75 72 TYR A N 1
ATOM 554 C CA . TYR A 1 72 ? 20.852 -1.982 -24.223 1.00 85.75 72 TYR A CA 1
ATOM 555 C C . TYR A 1 72 ? 21.782 -1.148 -23.331 1.00 85.75 72 TYR A C 1
ATOM 557 O O . TYR A 1 72 ? 21.353 -0.629 -22.301 1.00 85.75 72 TYR A O 1
ATOM 565 N N . VAL A 1 73 ? 23.055 -1.047 -23.721 1.00 85.12 73 VAL A N 1
ATOM 566 C CA . VAL A 1 73 ? 24.097 -0.343 -22.974 1.00 85.12 73 VAL A CA 1
ATOM 567 C C . VAL A 1 73 ? 23.763 1.154 -22.954 1.00 85.12 73 VAL A C 1
ATOM 569 O O . VAL A 1 73 ? 23.217 1.676 -23.925 1.00 85.12 73 VAL A O 1
ATOM 572 N N . ASP A 1 74 ? 24.032 1.824 -21.833 1.00 84.31 74 ASP A N 1
ATOM 573 C CA . ASP A 1 74 ? 23.723 3.245 -21.593 1.00 84.31 74 ASP A CA 1
ATOM 574 C C . ASP A 1 74 ? 22.228 3.621 -21.562 1.00 84.31 74 ASP A C 1
ATOM 576 O O . ASP A 1 74 ? 21.878 4.806 -21.545 1.00 84.31 74 ASP A O 1
ATOM 580 N N . TYR A 1 75 ? 21.315 2.645 -21.483 1.00 85.06 75 TYR A N 1
ATOM 581 C CA . TYR A 1 75 ? 19.900 2.948 -21.280 1.00 85.06 75 TYR A CA 1
ATOM 582 C C . TYR A 1 75 ? 19.662 3.636 -19.925 1.00 85.06 75 TYR A C 1
ATOM 584 O O . TYR A 1 75 ? 19.786 3.040 -18.850 1.00 85.06 75 TYR A O 1
ATOM 592 N N . ALA A 1 76 ? 19.263 4.907 -19.972 1.00 86.62 76 ALA A N 1
ATOM 593 C CA . ALA A 1 76 ? 18.900 5.671 -18.789 1.00 86.62 76 ALA A CA 1
ATOM 594 C C . ALA A 1 76 ? 17.495 5.284 -18.303 1.00 86.62 76 ALA A C 1
ATOM 596 O O . ALA A 1 76 ? 16.496 5.527 -18.982 1.00 86.62 76 ALA A O 1
ATOM 597 N N . LEU A 1 77 ? 17.412 4.723 -17.092 1.00 86.38 77 LEU A N 1
ATOM 598 C CA . LEU A 1 77 ? 16.126 4.401 -16.477 1.00 86.38 77 LEU A CA 1
ATOM 599 C C . LEU A 1 77 ? 15.271 5.671 -16.287 1.00 86.38 77 LEU A C 1
ATOM 601 O O . LEU A 1 77 ? 15.767 6.647 -15.713 1.00 86.38 77 LEU A O 1
ATOM 605 N N . PRO A 1 78 ? 13.978 5.649 -16.661 1.00 85.75 78 PRO A N 1
ATOM 606 C CA . PRO A 1 78 ? 13.075 6.792 -16.493 1.00 85.75 78 PRO A CA 1
ATOM 607 C C . PRO A 1 78 ? 12.795 7.129 -15.018 1.00 85.75 78 PRO A C 1
ATOM 609 O O . PRO A 1 78 ? 12.413 8.250 -14.692 1.00 85.75 78 PRO A O 1
ATOM 612 N N . PHE A 1 79 ? 12.993 6.173 -14.109 1.00 85.94 79 PHE A N 1
ATOM 613 C CA . PHE A 1 79 ? 12.905 6.345 -12.660 1.00 85.94 79 PHE A CA 1
ATOM 614 C C . PHE A 1 79 ? 13.725 5.252 -11.957 1.00 85.94 79 PHE A C 1
ATOM 616 O O . PHE A 1 79 ? 13.965 4.182 -12.514 1.00 85.94 79 PHE A O 1
ATOM 623 N N . LYS A 1 80 ? 14.159 5.517 -10.718 1.00 85.19 80 LYS A N 1
ATOM 624 C CA . LYS A 1 80 ? 15.061 4.634 -9.947 1.00 85.19 80 LYS A CA 1
ATOM 625 C C . LYS A 1 80 ? 14.443 4.094 -8.656 1.00 85.19 80 LYS A C 1
ATOM 627 O O . LYS A 1 80 ? 15.104 3.387 -7.906 1.00 85.19 80 LYS A O 1
ATOM 632 N N . ILE A 1 81 ? 13.185 4.431 -8.370 1.00 85.56 81 ILE A N 1
ATOM 633 C CA . ILE A 1 81 ? 12.504 4.033 -7.133 1.00 85.56 81 ILE A CA 1
ATOM 634 C C . ILE A 1 81 ? 11.074 3.572 -7.401 1.00 85.56 81 ILE A C 1
ATOM 636 O O . ILE A 1 81 ? 10.392 4.118 -8.268 1.00 85.56 81 ILE A O 1
ATOM 640 N N . SER A 1 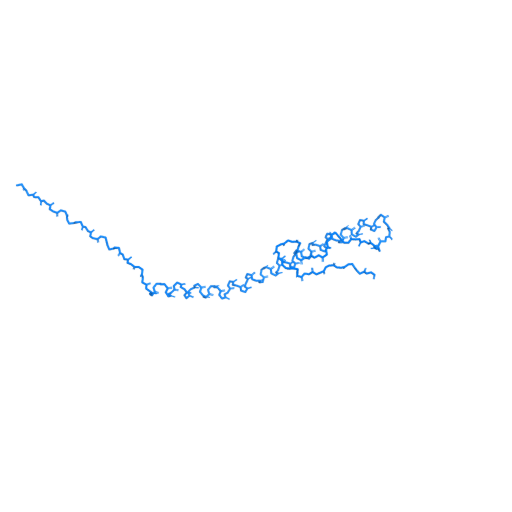82 ? 10.621 2.591 -6.620 1.00 81.75 82 SER A N 1
ATOM 641 C CA . SER A 1 82 ? 9.223 2.158 -6.580 1.00 81.75 82 SER A CA 1
ATOM 642 C C . SER A 1 82 ? 8.757 1.918 -5.133 1.00 81.75 82 SER A C 1
ATOM 644 O O . SER A 1 82 ? 9.529 1.379 -4.327 1.00 81.75 82 SER A O 1
ATOM 646 N N . PRO A 1 83 ? 7.509 2.277 -4.762 1.00 81.88 83 PRO A N 1
ATOM 647 C CA . PRO A 1 83 ? 6.521 3.028 -5.550 1.00 81.88 83 PRO A CA 1
ATOM 648 C C . PRO A 1 83 ? 6.957 4.464 -5.868 1.00 81.88 83 PRO A C 1
ATOM 650 O O . PRO A 1 83 ? 7.673 5.085 -5.088 1.00 81.88 83 PRO A O 1
ATOM 653 N N . ARG A 1 84 ? 6.492 4.997 -7.005 1.00 74.12 84 ARG A N 1
ATOM 654 C CA . ARG A 1 84 ? 6.864 6.339 -7.495 1.00 74.12 84 ARG A CA 1
ATOM 655 C C . ARG A 1 84 ? 6.250 7.492 -6.683 1.00 74.12 84 ARG A C 1
ATOM 657 O O . ARG A 1 84 ? 6.779 8.596 -6.692 1.00 74.12 84 ARG A O 1
ATOM 664 N N . VAL A 1 85 ? 5.146 7.244 -5.974 1.00 67.88 85 VAL A N 1
ATOM 665 C CA . VAL A 1 85 ? 4.411 8.221 -5.151 1.00 67.88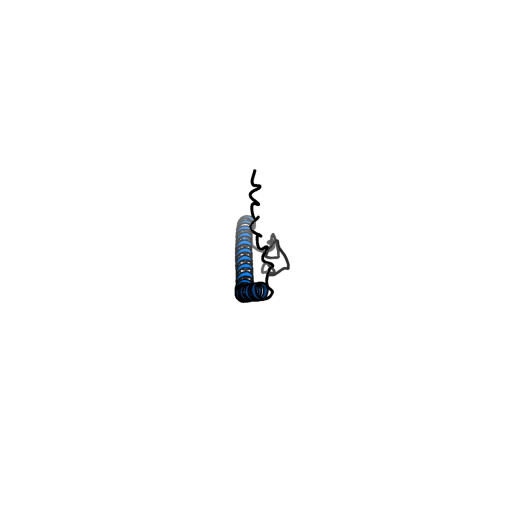 85 VAL A CA 1
ATOM 666 C C . VAL A 1 85 ? 3.853 7.553 -3.888 1.00 67.88 85 VAL A C 1
ATOM 668 O O . VAL A 1 85 ? 3.528 6.366 -3.909 1.00 67.88 85 VAL A O 1
ATOM 671 N N . GLY A 1 86 ? 3.709 8.312 -2.793 1.00 61.09 86 GLY A N 1
ATOM 672 C CA . GLY A 1 86 ? 2.986 7.858 -1.590 1.00 61.09 86 GLY A CA 1
ATOM 673 C C . GLY A 1 86 ? 3.818 7.381 -0.386 1.00 61.09 86 GLY A C 1
ATOM 674 O O . GLY A 1 86 ? 3.287 6.657 0.454 1.00 61.09 86 GLY A O 1
ATOM 675 N N . GLY A 1 87 ? 5.084 7.794 -0.251 1.00 65.38 87 GLY A N 1
ATOM 676 C CA . GLY A 1 87 ? 5.898 7.578 0.961 1.00 65.38 87 GLY A CA 1
ATOM 677 C C . GLY A 1 87 ? 7.128 6.678 0.771 1.00 65.38 87 GLY A C 1
ATOM 678 O O . GLY A 1 87 ? 7.292 6.078 -0.285 1.00 65.38 87 GLY A O 1
ATOM 679 N N . ALA A 1 88 ? 7.986 6.649 1.807 1.00 60.56 88 ALA A N 1
ATOM 680 C CA . ALA A 1 88 ? 9.377 6.157 1.859 1.00 60.56 88 ALA A CA 1
ATOM 681 C C . ALA A 1 88 ? 9.769 5.081 0.832 1.00 60.56 88 ALA A C 1
ATOM 683 O O . ALA A 1 88 ? 9.111 4.045 0.740 1.00 60.56 88 ALA A O 1
ATOM 684 N N . THR A 1 89 ? 10.899 5.296 0.150 1.00 62.53 89 THR A N 1
ATOM 685 C CA . THR A 1 89 ? 11.514 4.375 -0.817 1.00 62.53 89 THR A CA 1
ATOM 686 C C . THR A 1 89 ? 11.517 2.933 -0.307 1.00 62.53 89 THR A C 1
ATOM 688 O O . THR A 1 89 ? 12.077 2.656 0.751 1.00 62.53 89 THR A O 1
ATOM 691 N N . GLN A 1 90 ? 10.883 2.017 -1.047 1.00 74.38 90 GLN A N 1
ATOM 692 C CA . GLN A 1 90 ? 10.826 0.591 -0.687 1.00 74.38 90 GLN A CA 1
ATOM 693 C C . GLN A 1 90 ? 11.699 -0.274 -1.601 1.00 74.38 90 GLN A C 1
ATOM 695 O O . GLN A 1 90 ? 12.290 -1.242 -1.132 1.00 74.38 90 GLN A O 1
ATOM 700 N N . TYR A 1 91 ? 11.803 0.080 -2.886 1.00 75.56 91 TYR A N 1
ATOM 701 C CA . TYR A 1 91 ? 12.600 -0.646 -3.874 1.00 75.56 91 TYR A CA 1
ATOM 702 C C . TYR A 1 91 ? 13.464 0.320 -4.690 1.00 75.56 91 TYR A C 1
ATOM 704 O O . TYR A 1 91 ? 12.964 1.342 -5.165 1.00 75.56 91 TYR A O 1
ATOM 712 N N . ASN A 1 92 ? 14.744 -0.021 -4.858 1.00 82.00 92 ASN A N 1
ATOM 713 C CA . ASN A 1 92 ? 15.674 0.655 -5.765 1.00 82.00 92 ASN A CA 1
ATOM 714 C C . ASN A 1 92 ? 15.710 -0.095 -7.106 1.00 82.00 92 ASN A C 1
ATOM 716 O O . ASN A 1 92 ? 15.797 -1.324 -7.111 1.00 82.00 92 ASN A O 1
ATOM 720 N N . LEU A 1 93 ? 15.645 0.631 -8.220 1.00 77.56 93 LEU A N 1
ATOM 721 C CA . LEU A 1 93 ? 15.744 0.086 -9.573 1.00 77.56 93 LEU A CA 1
ATOM 722 C C . LEU A 1 93 ? 17.055 0.546 -10.209 1.00 77.56 93 LEU A C 1
ATOM 724 O O . LEU A 1 93 ? 17.325 1.745 -10.297 1.00 77.56 93 LEU A O 1
ATOM 728 N N . ALA A 1 94 ? 17.850 -0.414 -10.670 1.00 77.75 94 ALA A N 1
ATOM 729 C CA . ALA A 1 94 ? 19.108 -0.177 -11.363 1.00 77.75 94 ALA A CA 1
ATOM 730 C C . ALA A 1 94 ? 19.189 -1.069 -12.605 1.00 77.75 94 ALA A C 1
ATOM 732 O O . ALA A 1 94 ? 18.741 -2.216 -12.576 1.00 77.75 94 ALA A O 1
ATOM 733 N N . ALA A 1 95 ? 19.751 -0.532 -13.687 1.00 69.75 95 ALA A N 1
ATOM 734 C CA . ALA A 1 95 ? 20.138 -1.329 -14.841 1.00 69.75 95 ALA A CA 1
ATOM 735 C C . ALA A 1 95 ? 21.451 -2.051 -14.509 1.00 69.75 95 ALA A C 1
ATOM 737 O O . ALA A 1 95 ? 22.334 -1.462 -13.880 1.00 69.75 95 ALA A O 1
ATOM 738 N N . ALA A 1 96 ? 21.557 -3.324 -14.890 1.00 65.81 96 ALA A N 1
ATOM 739 C CA . ALA A 1 96 ? 22.829 -4.031 -14.836 1.00 65.81 96 ALA A CA 1
ATOM 740 C C . ALA A 1 96 ? 23.726 -3.474 -15.949 1.00 65.81 96 ALA A C 1
ATOM 742 O O . ALA A 1 96 ? 23.284 -3.401 -17.096 1.00 65.81 96 ALA A O 1
ATOM 743 N N . ASN A 1 97 ? 24.924 -3.031 -15.571 1.00 56.97 97 ASN A N 1
ATOM 744 C CA . ASN A 1 97 ? 25.960 -2.566 -16.491 1.00 56.97 97 ASN A CA 1
ATOM 745 C C . ASN A 1 97 ? 26.759 -3.755 -17.025 1.00 56.97 97 ASN A C 1
ATOM 747 O O . ASN A 1 97 ? 27.082 -4.632 -16.189 1.00 56.97 97 ASN A O 1
#